Protein AF-0000000087069501 (afdb_homodimer)

Sequence (166 aa):
MLTNLVLIVAVLVLVSMAESRGLVISRKSIPSCVQVYGVESGDTCFGVTQTFNLTTTFFDSVNPNINCDSLFVGQWLCIAGTAMLTNLVLIVAVLVLVSMAESRGLVISRKSIPSCVQVYGVESGDTCFGVTQTFNLTTTFFDSVNPNINCDSLFVGQWLCIAGTA

pLDDT: mean 79.84, std 24.21, range [30.53, 98.75]

Structure (mmCIF, N/CA/C/O backbone):
data_AF-0000000087069501-model_v1
#
loop_
_entity.id
_entity.type
_entity.pdbx_description
1 polymer 'LysM domain-containing protein'
#
loop_
_atom_site.group_PDB
_atom_site.id
_atom_site.type_symbol
_atom_site.label_atom_id
_atom_site.label_alt_id
_atom_site.label_comp_id
_atom_site.label_asym_id
_atom_site.label_entity_id
_atom_site.label_seq_id
_atom_site.pdbx_PDB_ins_code
_atom_site.Cartn_x
_atom_site.Cartn_y
_atom_site.Cartn_z
_atom_site.occupancy
_atom_site.B_iso_or_equiv
_atom_site.auth_seq_id
_atom_site.auth_comp_id
_atom_site.auth_asym_id
_atom_site.auth_atom_id
_atom_site.pdbx_PDB_model_num
ATOM 1 N N . MET A 1 1 ? -29.609 74.125 25.984 1 30.53 1 MET A N 1
ATOM 2 C CA . MET A 1 1 ? -29.484 72.875 26.75 1 30.53 1 MET A CA 1
ATOM 3 C C . MET A 1 1 ? -29.781 71.688 25.891 1 30.53 1 MET A C 1
ATOM 5 O O . MET A 1 1 ? -29.953 70.562 26.406 1 30.53 1 MET A O 1
ATOM 9 N N . LEU A 1 2 ? -29.969 71.75 24.547 1 39.75 2 LEU A N 1
ATOM 10 C CA . LEU A 1 2 ? -30.406 70.688 23.625 1 39.75 2 LEU A CA 1
ATOM 11 C C . LEU A 1 2 ? -29.266 69.75 23.297 1 39.75 2 LEU A C 1
ATOM 13 O O . LEU A 1 2 ? -29.391 68.875 22.422 1 39.75 2 LEU A O 1
ATOM 17 N N . THR A 1 3 ? -28.094 69.75 23.969 1 43.41 3 THR A N 1
ATOM 18 C CA . THR A 1 3 ? -26.891 69.062 23.547 1 43.41 3 THR A CA 1
ATOM 19 C C . THR A 1 3 ? -27 67.562 23.812 1 43.41 3 THR A C 1
ATOM 21 O O . THR A 1 3 ? -26.203 66.75 23.312 1 43.41 3 THR A O 1
ATOM 24 N N . ASN A 1 4 ? -27.875 67 24.672 1 44.38 4 ASN A N 1
ATOM 25 C CA . ASN A 1 4 ? -27.516 65.688 25.234 1 44.38 4 ASN A CA 1
ATOM 26 C C . ASN A 1 4 ? -27.953 64.562 24.297 1 44.38 4 ASN A C 1
ATOM 28 O O . ASN A 1 4 ? -27.953 63.375 24.703 1 44.38 4 ASN A O 1
ATOM 32 N N . LEU A 1 5 ? -28.656 64.75 23.188 1 42.25 5 LEU A N 1
ATOM 33 C CA . LEU A 1 5 ? -29.359 63.531 22.688 1 42.25 5 LEU A CA 1
ATOM 34 C C . LEU A 1 5 ? -28.422 62.625 21.922 1 42.25 5 LEU A C 1
ATOM 36 O O . LEU A 1 5 ? -28.797 61.5 21.562 1 42.25 5 LEU A O 1
ATOM 40 N N . VAL A 1 6 ? -27.156 63.031 21.594 1 41.81 6 VAL A N 1
ATOM 41 C CA . VAL A 1 6 ? -26.547 62.375 20.438 1 41.81 6 VAL A CA 1
ATOM 42 C C . VAL A 1 6 ? -25.953 61.031 20.859 1 41.81 6 VAL A C 1
ATOM 44 O O . VAL A 1 6 ? -25.891 60.094 20.062 1 41.81 6 VAL A O 1
ATOM 47 N N . LEU A 1 7 ? -25.688 60.781 22.172 1 39.25 7 LEU A N 1
ATOM 48 C CA . LEU A 1 7 ? -24.578 59.844 22.344 1 39.25 7 LEU A CA 1
ATOM 49 C C . LEU A 1 7 ? -25.094 58.406 22.25 1 39.25 7 LEU A C 1
ATOM 51 O O . LEU A 1 7 ? -24.297 57.438 22.375 1 39.25 7 LEU A O 1
ATOM 55 N N . ILE A 1 8 ? -26.391 58.062 22.219 1 42.34 8 ILE A N 1
ATOM 56 C CA . ILE A 1 8 ? -26.719 56.719 22.719 1 42.34 8 ILE A CA 1
ATOM 57 C C . ILE A 1 8 ? -26.406 55.688 21.641 1 42.34 8 ILE A C 1
ATOM 59 O O . ILE A 1 8 ? -26.453 54.5 21.891 1 42.34 8 ILE A O 1
ATOM 63 N N . VAL A 1 9 ? -26.219 56.031 20.344 1 42.47 9 VAL A N 1
ATOM 64 C CA . VAL A 1 9 ? -26.484 54.969 19.375 1 42.47 9 VAL A CA 1
ATOM 65 C C . VAL A 1 9 ? -25.25 54.062 19.266 1 42.47 9 VAL A C 1
ATOM 67 O O . VAL A 1 9 ? -25.234 53.125 18.469 1 42.47 9 VAL A O 1
ATOM 70 N N . ALA A 1 10 ? -24.078 54.406 19.922 1 41.97 10 ALA A N 1
ATOM 71 C CA . ALA A 1 10 ? -22.875 53.719 19.453 1 41.97 10 ALA A CA 1
ATOM 72 C C . ALA A 1 10 ? -22.766 52.344 20.062 1 41.97 10 ALA A C 1
ATOM 74 O O . ALA A 1 10 ? -21.875 51.562 19.688 1 41.97 10 ALA A O 1
ATOM 75 N N . VAL A 1 11 ? -23.484 51.938 21.109 1 46.09 11 VAL A N 1
ATOM 76 C CA . VAL A 1 11 ? -23.078 50.75 21.828 1 46.09 11 VAL A CA 1
ATOM 77 C C . VAL A 1 11 ? -23.516 49.5 21.062 1 46.09 11 VAL A C 1
ATOM 79 O O . VAL A 1 11 ? -23.062 48.375 21.359 1 46.09 11 VAL A O 1
ATOM 82 N N . LEU A 1 12 ? -24.469 49.594 20.047 1 45.16 12 LEU A N 1
ATOM 83 C CA . LEU A 1 12 ? -25.078 48.344 19.594 1 45.16 12 LEU A CA 1
ATOM 84 C C . LEU A 1 12 ? -24.078 47.531 18.766 1 45.16 12 LEU A C 1
ATOM 86 O O . LEU A 1 12 ? -24.203 46.312 18.688 1 45.16 12 LEU A O 1
ATOM 90 N N . VAL A 1 13 ? -23.234 48.188 18.016 1 45.62 13 VAL A N 1
ATOM 91 C CA . VAL A 1 13 ? -22.641 47.438 16.922 1 45.62 13 VAL A CA 1
ATOM 92 C C . VAL A 1 13 ? -21.562 46.5 17.484 1 45.62 13 VAL A C 1
ATOM 94 O O . VAL A 1 13 ? -20.953 45.75 16.734 1 45.62 13 VAL A O 1
ATOM 97 N N . LEU A 1 14 ? -21.109 46.625 18.734 1 44.44 14 LEU A N 1
ATOM 98 C CA . LEU A 1 14 ? -19.906 45.875 19.047 1 44.44 14 LEU A CA 1
ATOM 99 C C . LEU A 1 14 ? -20.219 44.406 19.188 1 44.44 14 LEU A C 1
ATOM 101 O O . LEU A 1 14 ? -19.312 43.594 19.453 1 44.44 14 LEU A O 1
ATOM 105 N N . VAL A 1 15 ? -21.438 44.031 19.5 1 48.25 15 VAL A N 1
ATOM 106 C CA . VAL A 1 15 ? -21.562 42.656 19.984 1 48.25 15 VAL A CA 1
ATOM 107 C C . VAL A 1 15 ? -21.312 41.688 18.828 1 48.25 15 VAL A C 1
ATOM 109 O O . VAL A 1 15 ? -21.344 40.469 19.031 1 48.25 15 VAL A O 1
ATOM 112 N N . SER A 1 16 ? -21.422 42.031 17.562 1 44.91 16 SER A N 1
ATOM 113 C CA . SER A 1 16 ? -21.766 40.938 16.625 1 44.91 16 SER A CA 1
ATOM 114 C C . SER A 1 16 ? -20.594 39.969 16.453 1 44.91 16 SER A C 1
ATOM 116 O O . SER A 1 16 ? -20.734 38.938 15.828 1 44.91 16 SER A O 1
ATOM 118 N N . MET A 1 17 ? -19.406 40.531 16.297 1 44.97 17 MET A N 1
ATOM 119 C CA . MET A 1 17 ? -18.5 39.625 15.609 1 44.97 17 MET A CA 1
ATOM 120 C C . MET A 1 17 ? -18.094 38.469 16.531 1 44.97 17 MET A C 1
ATOM 122 O O . MET A 1 17 ? -17.094 38.562 17.25 1 44.97 17 MET A O 1
ATOM 126 N N . ALA A 1 18 ? -18.875 38 17.422 1 46.06 18 ALA A N 1
ATOM 127 C CA . ALA A 1 18 ? -18.406 36.719 17.984 1 46.06 18 ALA A CA 1
ATOM 128 C C . ALA A 1 18 ? -17.984 35.781 16.875 1 46.06 18 ALA A C 1
ATOM 130 O O . ALA A 1 18 ? -18.797 35.406 16.016 1 46.06 18 ALA A O 1
ATOM 131 N N . GLU A 1 19 ? -16.766 35.906 16.25 1 48.69 19 GLU A N 1
ATOM 132 C CA . GLU A 1 19 ? -16.141 34.906 15.391 1 48.69 19 GLU A CA 1
ATOM 133 C C . GLU A 1 19 ? -16.375 33.5 15.922 1 48.69 19 GLU A C 1
ATOM 135 O O . GLU A 1 19 ? -15.961 33.188 17.031 1 48.69 19 GLU A O 1
ATOM 140 N N . SER A 1 20 ? -17.469 32.906 15.742 1 48.25 20 SER A N 1
ATOM 141 C CA . SER A 1 20 ? -17.578 31.453 15.883 1 48.25 20 SER A CA 1
ATOM 142 C C . SER A 1 20 ? -16.312 30.75 15.391 1 48.25 20 SER A C 1
ATOM 144 O O . SER A 1 20 ? -16.031 30.75 14.188 1 48.25 20 SER A O 1
ATOM 146 N N . ARG A 1 21 ? -15.172 30.984 16.078 1 49.44 21 ARG A N 1
ATOM 147 C CA . ARG A 1 21 ? -14.086 30.062 15.75 1 49.44 21 ARG A CA 1
ATOM 148 C C . ARG A 1 21 ? -14.617 28.641 15.523 1 49.44 21 ARG A C 1
ATOM 150 O O . ARG A 1 21 ? -14.93 27.938 16.484 1 49.44 21 ARG A O 1
ATOM 157 N N . GLY A 1 22 ? -15.523 28.484 14.617 1 50.47 22 GLY A N 1
ATOM 158 C CA . GLY A 1 22 ? -15.773 27.094 14.273 1 50.47 22 GLY A CA 1
ATOM 159 C C . GLY A 1 22 ? -14.531 26.219 14.344 1 50.47 22 GLY A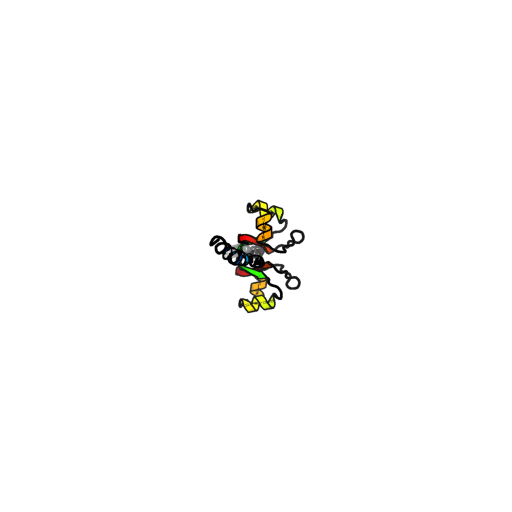 C 1
ATOM 160 O O . GLY A 1 22 ? -13.461 26.625 13.883 1 50.47 22 GLY A O 1
ATOM 161 N N . LEU A 1 23 ? -14.367 25.578 15.445 1 50.34 23 LEU A N 1
ATOM 162 C CA . LEU A 1 23 ? -13.367 24.5 15.469 1 50.34 23 LEU A CA 1
ATOM 163 C C . LEU A 1 23 ? -13.273 23.812 14.117 1 50.34 23 LEU A C 1
ATOM 165 O O . LEU A 1 23 ? -14.156 23.031 13.75 1 50.34 23 LEU A O 1
ATOM 169 N N . VAL A 1 24 ? -12.812 24.562 13.078 1 51.75 24 VAL A N 1
ATOM 170 C CA . VAL A 1 24 ? -12.461 23.812 11.875 1 51.75 24 VAL A CA 1
ATOM 171 C C . VAL A 1 24 ? -11.695 22.562 12.25 1 51.75 24 VAL A C 1
ATOM 173 O O . VAL A 1 24 ? -10.539 22.625 12.672 1 51.75 24 VAL A O 1
ATOM 176 N N . ILE A 1 25 ? -12.359 21.672 12.969 1 50.88 25 ILE A N 1
ATOM 177 C CA . ILE A 1 25 ? -11.711 20.359 13.055 1 50.88 25 ILE A CA 1
ATOM 178 C C . ILE A 1 25 ? -10.961 20.078 11.758 1 50.88 25 ILE A C 1
ATOM 180 O O . ILE A 1 25 ? -11.57 20 10.688 1 50.88 25 ILE A O 1
ATOM 184 N N . SER A 1 26 ? -9.719 20.594 11.656 1 54.81 26 SER A N 1
ATOM 185 C CA . SER A 1 26 ? -8.852 20.25 10.539 1 54.81 26 SER A CA 1
ATOM 186 C C . SER A 1 26 ? -9.086 18.812 10.086 1 54.81 26 SER A C 1
ATOM 188 O O . SER A 1 26 ? -8.695 17.859 10.781 1 54.81 26 SER A O 1
ATOM 190 N N . ARG A 1 27 ? -10.242 18.609 9.547 1 56.56 27 ARG A N 1
ATOM 191 C CA . ARG A 1 27 ? -10.406 17.281 8.984 1 56.56 27 ARG A CA 1
ATOM 192 C C . ARG A 1 27 ? -9.141 16.828 8.25 1 56.56 27 ARG A C 1
ATOM 194 O O . ARG A 1 27 ? -8.68 17.516 7.332 1 56.56 27 ARG A O 1
ATOM 201 N N . LYS A 1 28 ? -8.203 16.25 9.094 1 64 28 LYS A N 1
ATOM 202 C CA . LYS A 1 28 ? -7.027 15.703 8.422 1 64 28 LYS A CA 1
ATOM 203 C C . LYS A 1 28 ? -7.402 15.078 7.086 1 64 28 LYS A C 1
ATOM 205 O O . LYS A 1 28 ? -8.297 14.234 7.016 1 64 28 LYS A O 1
ATOM 210 N N . SER A 1 29 ? -7.047 15.781 6.023 1 77.69 29 SER A N 1
ATOM 211 C CA . SER A 1 29 ? -7.305 15.328 4.664 1 77.69 29 SER A CA 1
ATOM 212 C C . SER A 1 29 ? -6.859 13.883 4.469 1 77.69 29 SER A C 1
ATOM 214 O O . SER A 1 29 ? -5.84 13.461 5.02 1 77.69 29 SER A O 1
ATOM 216 N N . ILE A 1 30 ? -7.723 13.055 4.09 1 84.69 30 ILE A N 1
ATOM 217 C CA . ILE A 1 30 ? -7.43 11.672 3.729 1 84.69 30 ILE A CA 1
ATOM 218 C C . ILE A 1 30 ? -6.457 11.641 2.553 1 84.69 30 ILE A C 1
ATOM 220 O O . ILE A 1 30 ? -6.691 12.281 1.526 1 84.69 30 ILE A O 1
ATOM 224 N N . PRO A 1 31 ? -5.336 11.039 2.801 1 94.31 31 PRO A N 1
ATOM 225 C CA . PRO A 1 31 ? -4.383 11 1.688 1 94.31 31 PRO A CA 1
ATOM 226 C C . PRO A 1 31 ? -4.938 10.273 0.464 1 94.31 31 PRO A C 1
ATOM 228 O O . PRO A 1 31 ? -5.75 9.359 0.601 1 94.31 31 PRO A O 1
ATOM 231 N N . SER A 1 32 ? -4.613 10.797 -0.713 1 96.12 32 SER A N 1
ATOM 232 C CA . SER A 1 32 ? -4.852 10.133 -1.989 1 96.12 32 SER A CA 1
ATOM 233 C C . SER A 1 32 ? -3.543 9.68 -2.631 1 96.12 32 SER A C 1
ATOM 235 O O . SER A 1 32 ? -2.57 10.438 -2.664 1 96.12 32 SER A O 1
ATOM 237 N N . CYS A 1 33 ? -3.516 8.461 -3.049 1 98.19 33 CYS A N 1
ATOM 238 C CA . CYS A 1 33 ? -2.311 7.883 -3.639 1 98.19 33 CYS A CA 1
ATOM 239 C C . CYS A 1 33 ? -2.504 7.621 -5.129 1 98.19 33 CYS A C 1
ATOM 241 O O . CYS A 1 33 ? -3.475 6.973 -5.523 1 98.19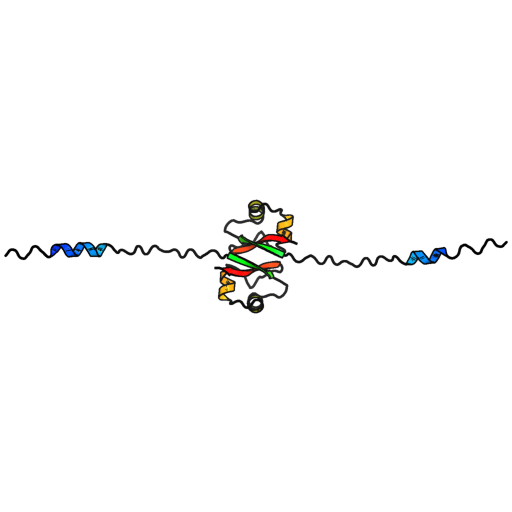 33 CYS A O 1
ATOM 243 N N . VAL A 1 34 ? -1.534 8.117 -5.996 1 97.06 34 VAL A N 1
ATOM 244 C CA . VAL A 1 34 ? -1.651 8.023 -7.449 1 97.06 34 VAL A CA 1
ATOM 245 C C . VAL A 1 34 ? -0.695 6.961 -7.98 1 97.06 34 VAL A C 1
ATOM 247 O O . VAL A 1 34 ? -0.946 6.359 -9.023 1 97.06 34 VAL A O 1
ATOM 250 N N . GLN A 1 35 ? 0.415 6.793 -7.332 1 97.75 35 GLN A N 1
ATOM 251 C CA . GLN A 1 35 ? 1.416 5.801 -7.715 1 97.75 35 GLN A CA 1
ATOM 252 C C . GLN A 1 35 ? 1.979 5.086 -6.492 1 97.75 35 GLN A C 1
ATOM 254 O O . GLN A 1 35 ? 2.221 5.711 -5.457 1 97.75 35 GLN A O 1
ATOM 259 N N . VAL A 1 36 ? 2.125 3.764 -6.688 1 98.38 36 VAL A N 1
ATOM 260 C CA . VAL A 1 36 ? 2.631 2.984 -5.562 1 98.38 36 VAL A CA 1
ATOM 261 C C . VAL A 1 36 ? 3.936 2.295 -5.957 1 98.38 36 VAL A C 1
ATOM 263 O O . VAL A 1 36 ? 4.23 2.146 -7.145 1 98.38 36 VAL A O 1
ATOM 266 N N . TYR A 1 37 ? 4.742 1.992 -4.98 1 98.25 37 TYR A N 1
ATOM 267 C CA . TYR A 1 37 ? 5.973 1.214 -5.059 1 98.25 37 TYR A CA 1
ATOM 268 C C . TYR A 1 37 ? 5.91 -0 -4.141 1 98.25 37 TYR A C 1
ATOM 270 O O . TYR A 1 37 ? 5.496 0.11 -2.984 1 98.25 37 TYR A O 1
ATOM 278 N N . GLY A 1 38 ? 6.223 -1.183 -4.738 1 97.81 38 GLY A N 1
ATOM 279 C CA . GLY A 1 38 ? 6.312 -2.381 -3.92 1 97.81 38 GLY A CA 1
ATOM 280 C C . GLY A 1 38 ? 7.672 -2.559 -3.268 1 97.81 38 GLY A C 1
ATOM 281 O O . GLY A 1 38 ? 8.688 -2.646 -3.957 1 97.81 38 GLY A O 1
ATOM 282 N N . VAL A 1 39 ? 7.707 -2.672 -1.986 1 98.12 39 VAL A N 1
ATOM 283 C CA . VAL A 1 39 ? 8.938 -2.795 -1.213 1 98.12 39 VAL A CA 1
ATOM 284 C C . VAL A 1 39 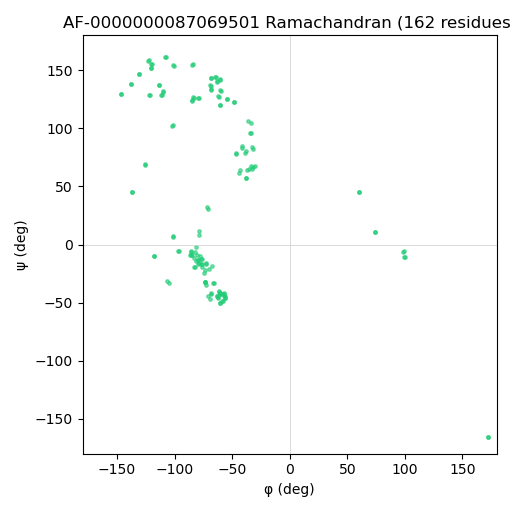? 9.703 -4.043 -1.649 1 98.12 39 VAL A C 1
ATOM 286 O O . VAL A 1 39 ? 9.109 -5.109 -1.826 1 98.12 39 VAL A O 1
ATOM 289 N N . GLU A 1 40 ? 10.992 -3.873 -1.885 1 96.69 40 GLU A N 1
ATOM 290 C CA . GLU A 1 40 ? 11.922 -4.965 -2.172 1 96.69 40 GLU A CA 1
ATOM 291 C C . GLU A 1 40 ? 12.844 -5.227 -0.99 1 96.69 40 GLU A C 1
ATOM 293 O O . GLU A 1 40 ? 12.945 -4.402 -0.076 1 96.69 40 GLU A O 1
ATOM 298 N N . SER A 1 41 ? 13.422 -6.414 -1.042 1 96.88 41 SER A N 1
ATOM 299 C CA . SER A 1 41 ? 14.367 -6.758 0.014 1 96.88 41 SER A CA 1
ATOM 300 C C . SER A 1 41 ? 15.461 -5.699 0.143 1 96.88 41 SER A C 1
ATOM 302 O O . SER A 1 41 ? 16.047 -5.285 -0.855 1 96.88 41 SER A O 1
ATOM 304 N N . GLY A 1 42 ? 15.648 -5.133 1.401 1 97.38 42 GLY A N 1
ATOM 305 C CA . GLY A 1 42 ? 16.703 -4.164 1.635 1 97.38 42 GLY A CA 1
ATOM 306 C C . GLY A 1 42 ? 16.219 -2.729 1.626 1 97.38 42 GLY A C 1
ATOM 307 O O . GLY A 1 42 ? 16.953 -1.813 2.008 1 97.38 42 GLY A O 1
ATOM 308 N N . ASP A 1 43 ? 15.008 -2.57 1.201 1 98.06 43 ASP A N 1
ATOM 309 C CA . ASP A 1 43 ? 14.477 -1.213 1.132 1 98.06 43 ASP A CA 1
ATOM 310 C C . ASP A 1 43 ? 14.273 -0.633 2.529 1 98.06 43 ASP A C 1
ATOM 312 O O . ASP A 1 43 ? 13.898 -1.354 3.457 1 98.06 43 ASP A O 1
ATOM 316 N N . THR A 1 44 ? 14.547 0.679 2.67 1 98.5 44 THR A N 1
ATOM 317 C CA . THR A 1 44 ? 14.18 1.485 3.83 1 98.5 44 THR A CA 1
ATOM 318 C C . THR A 1 44 ? 13.32 2.674 3.412 1 98.5 44 THR A C 1
ATOM 320 O O . THR A 1 44 ? 13.344 3.088 2.252 1 98.5 44 THR A O 1
ATOM 323 N N . CYS A 1 45 ? 12.602 3.15 4.473 1 98.56 45 CYS A N 1
ATOM 324 C CA . CYS A 1 45 ? 11.82 4.336 4.152 1 98.56 45 CYS A CA 1
ATOM 325 C C . CYS A 1 45 ? 12.711 5.445 3.607 1 98.56 45 CYS A C 1
ATOM 327 O O . CYS A 1 45 ? 12.367 6.094 2.613 1 98.56 45 CYS A O 1
ATOM 329 N N . PHE A 1 46 ? 13.852 5.699 4.273 1 98.31 46 PHE A N 1
ATOM 330 C CA . PHE A 1 46 ? 14.789 6.727 3.832 1 98.31 46 PHE A CA 1
ATOM 331 C C . PHE A 1 46 ? 15.305 6.43 2.43 1 98.31 46 PHE A C 1
ATOM 333 O O . PHE A 1 46 ? 15.344 7.316 1.573 1 98.31 46 PHE A O 1
ATOM 340 N N . GLY A 1 47 ? 15.617 5.223 2.145 1 98.44 47 GLY A N 1
ATOM 341 C CA . GLY A 1 47 ? 16.078 4.832 0.823 1 98.44 47 GLY A CA 1
ATOM 342 C C . GLY A 1 47 ? 15.047 5.062 -0.263 1 98.44 47 GLY A C 1
ATOM 343 O O . GLY A 1 47 ? 15.375 5.559 -1.343 1 98.44 47 GLY A O 1
ATOM 344 N N . VAL A 1 48 ? 13.836 4.672 0.014 1 98.69 48 VAL A N 1
ATOM 345 C CA . VAL A 1 48 ? 12.758 4.828 -0.951 1 98.69 48 VAL A CA 1
ATOM 346 C C . VAL A 1 48 ? 12.523 6.309 -1.229 1 98.69 48 VAL A C 1
ATOM 348 O O . VAL A 1 48 ? 12.359 6.715 -2.383 1 98.69 48 VAL A O 1
ATOM 351 N N . THR A 1 49 ? 12.5 7.121 -0.128 1 98.62 49 THR A N 1
ATOM 352 C CA . THR A 1 49 ? 12.328 8.555 -0.296 1 98.62 49 THR A CA 1
ATOM 353 C C . THR A 1 49 ? 13.414 9.133 -1.203 1 98.62 49 THR A C 1
ATOM 355 O O . THR A 1 49 ? 13.133 9.969 -2.066 1 98.62 49 THR A O 1
ATOM 358 N N . GLN A 1 50 ? 14.609 8.703 -1.024 1 98.31 50 GLN A N 1
ATOM 359 C CA . GLN A 1 50 ? 15.727 9.18 -1.841 1 98.31 50 GLN A CA 1
ATOM 360 C C . GLN A 1 50 ? 15.594 8.688 -3.281 1 98.31 50 GLN A C 1
ATOM 362 O O . GLN A 1 50 ? 15.812 9.453 -4.223 1 98.31 50 GLN A O 1
ATOM 367 N N . THR A 1 51 ? 15.211 7.473 -3.422 1 98.31 51 THR A N 1
ATOM 368 C CA . THR A 1 51 ? 15.102 6.852 -4.738 1 98.31 51 THR A CA 1
ATOM 369 C C . THR A 1 51 ? 14.102 7.605 -5.609 1 98.31 51 THR A C 1
ATOM 371 O O . THR A 1 51 ? 14.336 7.809 -6.801 1 98.31 51 THR A O 1
ATOM 374 N N . PHE A 1 52 ? 13.062 7.969 -5.023 1 98.56 52 PHE A N 1
ATOM 375 C CA . PHE A 1 52 ? 11.977 8.578 -5.789 1 98.56 52 PHE A CA 1
ATOM 376 C C . PHE A 1 52 ? 11.984 10.094 -5.625 1 98.56 52 PHE A C 1
ATOM 378 O O . PHE A 1 52 ? 11.039 10.766 -6.031 1 98.56 52 PHE A O 1
ATOM 385 N N . ASN A 1 53 ? 13.023 10.672 -4.945 1 98.56 53 ASN A N 1
ATOM 386 C CA . ASN A 1 53 ? 13.234 12.109 -4.758 1 98.56 53 ASN A CA 1
ATOM 387 C C . ASN A 1 53 ? 12.07 12.75 -4.008 1 98.56 53 ASN A C 1
ATOM 389 O O . ASN A 1 53 ? 11.547 13.781 -4.43 1 98.56 53 ASN A O 1
ATOM 393 N N . LEU A 1 54 ? 11.672 12.07 -2.975 1 98.5 54 LEU A N 1
ATOM 394 C CA . LEU A 1 54 ? 10.617 12.562 -2.096 1 98.5 54 LEU A CA 1
ATOM 395 C C . LEU A 1 54 ? 11.211 13.172 -0.827 1 98.5 54 LEU A C 1
ATOM 397 O O . LEU A 1 54 ? 12.305 12.797 -0.408 1 98.5 54 LEU A O 1
ATOM 401 N N . THR A 1 55 ? 10.453 14.094 -0.265 1 98.12 55 THR A N 1
ATOM 402 C CA . THR A 1 55 ? 10.797 14.516 1.087 1 98.12 55 THR A CA 1
ATOM 403 C C . THR A 1 55 ? 10.195 13.57 2.121 1 98.12 55 THR A C 1
ATOM 405 O O . THR A 1 55 ? 9.164 12.945 1.874 1 98.12 55 THR A O 1
ATOM 408 N N . THR A 1 56 ? 10.812 13.523 3.271 1 97.5 56 THR A N 1
ATOM 409 C CA . THR A 1 56 ? 10.312 12.688 4.355 1 97.5 56 THR A CA 1
ATOM 410 C C . THR A 1 56 ? 8.914 13.133 4.781 1 97.5 56 THR A C 1
ATOM 412 O O . THR A 1 56 ? 8.047 12.297 5.035 1 97.5 56 THR A O 1
ATOM 415 N N . THR A 1 57 ? 8.727 14.445 4.832 1 97.19 57 THR A N 1
ATOM 416 C CA . THR A 1 57 ? 7.441 15 5.23 1 97.19 57 THR A CA 1
ATOM 417 C C . THR A 1 57 ? 6.34 14.555 4.27 1 97.19 57 THR A C 1
ATOM 419 O O . THR A 1 57 ? 5.277 14.109 4.699 1 97.19 57 THR A O 1
ATOM 422 N N . PHE A 1 58 ? 6.539 14.711 2.994 1 97.69 58 PHE A N 1
ATOM 423 C CA . PHE A 1 58 ? 5.566 14.273 1.998 1 97.69 58 PHE A CA 1
ATOM 424 C C . PHE A 1 58 ? 5.293 12.781 2.123 1 97.69 58 PHE A C 1
ATOM 426 O O . PHE A 1 58 ? 4.137 12.359 2.178 1 97.69 58 PHE A O 1
ATOM 433 N N . PHE A 1 59 ? 6.367 11.961 2.203 1 98.5 59 PHE A N 1
ATOM 434 C CA . PHE A 1 59 ? 6.258 10.508 2.289 1 98.5 59 PHE A CA 1
ATOM 435 C C . PHE A 1 59 ? 5.406 10.102 3.484 1 98.5 59 PHE A C 1
ATOM 437 O O . PHE A 1 59 ? 4.508 9.266 3.359 1 98.5 59 PHE A O 1
ATOM 444 N N . ASP A 1 60 ? 5.613 10.703 4.625 1 97 60 ASP A N 1
ATOM 445 C CA . ASP A 1 60 ? 4.867 10.398 5.844 1 97 60 ASP A CA 1
ATOM 446 C C . ASP A 1 60 ? 3.398 10.781 5.699 1 97 60 ASP A C 1
ATOM 448 O O . ASP A 1 60 ? 2.518 10.102 6.223 1 97 60 ASP A O 1
ATOM 452 N N . SER A 1 61 ? 3.158 11.852 4.941 1 96.88 61 SER A N 1
ATOM 453 C CA . SER A 1 61 ? 1.797 12.359 4.805 1 96.88 61 SER A CA 1
ATOM 454 C C . SER A 1 61 ? 0.955 11.445 3.922 1 96.88 61 SER A C 1
ATOM 456 O O . SER A 1 61 ? -0.247 11.289 4.148 1 96.88 61 SER A O 1
ATOM 458 N N . VAL A 1 62 ? 1.582 10.82 2.947 1 97.69 62 VAL A N 1
ATOM 459 C CA . VAL A 1 62 ? 0.827 9.984 2.021 1 97.69 62 VAL A CA 1
ATOM 460 C C . VAL A 1 62 ? 0.898 8.523 2.469 1 97.69 62 VAL A C 1
ATOM 462 O O . VAL A 1 62 ? 0.268 7.652 1.864 1 97.69 62 VAL A O 1
ATOM 465 N N . ASN A 1 63 ? 1.604 8.188 3.414 1 98.31 63 ASN A N 1
ATOM 466 C CA . ASN A 1 63 ? 1.68 6.871 4.039 1 98.31 63 ASN A CA 1
ATOM 467 C C . ASN A 1 63 ? 1.433 6.949 5.543 1 98.31 63 ASN A C 1
ATOM 469 O O . ASN A 1 63 ? 2.316 6.625 6.336 1 98.31 63 ASN A O 1
ATOM 473 N N . PRO A 1 64 ? 0.251 7.254 5.949 1 96.19 64 PRO A N 1
ATOM 474 C CA . PRO A 1 64 ? -0.007 7.43 7.379 1 96.19 64 PRO A CA 1
ATOM 475 C C . PRO A 1 64 ? 0.087 6.121 8.164 1 96.19 64 PRO A C 1
ATOM 477 O O . PRO A 1 64 ? -0.302 5.066 7.656 1 96.19 64 PRO A O 1
ATOM 480 N N . ASN A 1 65 ? 0.727 6.227 9.297 1 95.31 65 ASN A N 1
ATOM 481 C CA . ASN A 1 65 ? 0.794 5.145 10.273 1 95.31 65 ASN A CA 1
ATOM 482 C C . ASN A 1 65 ? 1.736 4.035 9.82 1 95.31 65 ASN A C 1
ATOM 484 O O . ASN A 1 65 ? 1.712 2.93 10.367 1 95.31 65 ASN A O 1
ATOM 488 N N . ILE A 1 66 ? 2.529 4.285 8.75 1 96.75 66 ILE A N 1
ATOM 489 C CA . ILE A 1 66 ? 3.508 3.309 8.289 1 96.75 66 ILE A CA 1
ATOM 490 C C . ILE A 1 66 ? 4.551 3.07 9.375 1 96.75 66 ILE A C 1
ATOM 492 O O . ILE A 1 66 ? 4.949 4 10.078 1 96.75 66 ILE A O 1
ATOM 496 N N . ASN A 1 67 ? 4.953 1.8 9.523 1 96.88 67 ASN A N 1
ATOM 497 C CA . ASN A 1 67 ? 6.074 1.467 10.398 1 96.88 67 ASN A CA 1
ATOM 498 C C . ASN A 1 67 ? 7.348 1.207 9.594 1 96.88 67 ASN A C 1
ATOM 500 O O . ASN A 1 67 ? 7.555 0.102 9.086 1 96.88 67 ASN A O 1
ATOM 504 N N . CYS A 1 68 ? 8.219 2.139 9.562 1 97.75 68 CYS A N 1
ATOM 505 C CA . CYS A 1 68 ? 9.406 2.094 8.711 1 97.75 68 CYS A CA 1
ATOM 506 C C . CYS A 1 68 ? 10.422 1.084 9.242 1 97.75 68 CYS A C 1
ATOM 508 O O . CYS A 1 68 ? 11.328 0.67 8.516 1 97.75 68 CYS A O 1
ATOM 510 N N . ASP A 1 69 ? 10.289 0.688 10.469 1 96.25 69 ASP A N 1
ATOM 511 C CA . ASP A 1 69 ? 11.203 -0.283 11.062 1 96.25 69 ASP A CA 1
ATOM 512 C C . ASP A 1 69 ? 10.758 -1.712 10.758 1 96.25 69 ASP A C 1
ATOM 514 O O . ASP A 1 69 ? 11.469 -2.668 11.086 1 96.25 69 ASP A O 1
ATOM 518 N N . SER A 1 70 ? 9.57 -1.829 10.195 1 95.25 70 SER A N 1
ATOM 519 C CA . SER A 1 70 ? 9.039 -3.162 9.945 1 95.25 70 SER A CA 1
ATOM 520 C C . SER A 1 70 ? 8.391 -3.248 8.57 1 95.25 70 SER A C 1
ATOM 522 O O . SER A 1 70 ? 7.262 -3.729 8.438 1 95.25 70 SER A O 1
ATOM 524 N N . LEU A 1 71 ? 9.117 -2.686 7.559 1 97.19 71 LEU A N 1
ATOM 525 C CA . LEU A 1 71 ? 8.688 -2.891 6.18 1 97.19 71 LEU A CA 1
ATOM 526 C C . LEU A 1 71 ? 8.773 -4.363 5.797 1 97.19 71 LEU A C 1
ATOM 528 O O . LEU A 1 71 ? 9.672 -5.074 6.254 1 97.19 71 LEU A O 1
ATOM 532 N N . PHE A 1 72 ? 7.879 -4.867 5.016 1 96.06 72 PHE A N 1
ATOM 533 C CA . PHE A 1 72 ? 7.973 -6.223 4.488 1 96.06 72 PHE A CA 1
ATOM 534 C C . PHE A 1 72 ? 7.988 -6.211 2.963 1 96.06 72 PHE A C 1
ATOM 536 O O . PHE A 1 72 ? 7.449 -5.297 2.338 1 96.06 72 PHE A O 1
ATOM 543 N N . VAL A 1 73 ? 8.617 -7.207 2.383 1 96.19 73 VAL A N 1
ATOM 544 C CA . VAL A 1 73 ? 8.703 -7.332 0.931 1 96.19 73 VAL A CA 1
ATOM 545 C C . VAL A 1 73 ? 7.301 -7.477 0.34 1 96.19 73 VAL A C 1
ATOM 547 O O . VAL A 1 73 ? 6.504 -8.289 0.811 1 96.19 73 VAL A O 1
ATOM 550 N N . GLY A 1 74 ? 6.973 -6.625 -0.649 1 96.56 74 GLY A N 1
ATOM 551 C CA . GLY A 1 74 ? 5.668 -6.68 -1.288 1 96.56 74 GLY A CA 1
ATOM 552 C C . GLY A 1 74 ? 4.695 -5.648 -0.749 1 96.56 74 GLY A C 1
ATOM 553 O O . GLY A 1 74 ? 3.602 -5.477 -1.291 1 96.56 74 GLY A O 1
ATOM 554 N N . GLN A 1 75 ? 5.133 -4.922 0.315 1 97.88 75 GLN A N 1
ATOM 555 C CA . GLN A 1 75 ? 4.293 -3.861 0.861 1 97.88 75 GLN A CA 1
ATOM 556 C C . GLN A 1 75 ? 4.176 -2.695 -0.115 1 97.88 75 GLN A C 1
ATOM 558 O O . GLN A 1 75 ? 5.18 -2.23 -0.66 1 97.88 75 GLN A O 1
ATOM 563 N N . TRP A 1 76 ? 2.93 -2.213 -0.315 1 98.38 76 TRP A N 1
ATOM 564 C CA . TRP A 1 76 ? 2.732 -1.067 -1.196 1 98.38 76 TRP A CA 1
ATOM 565 C C . TRP A 1 76 ? 2.965 0.241 -0.448 1 98.38 76 TRP A C 1
ATOM 567 O O . TRP A 1 76 ? 2.436 0.439 0.648 1 98.38 76 TRP A O 1
ATOM 577 N N . LEU A 1 77 ? 3.828 1.07 -0.998 1 98.75 77 LEU A N 1
ATOM 578 C CA . LEU A 1 77 ? 4.094 2.426 -0.526 1 98.75 77 LEU A CA 1
ATOM 579 C C . LEU A 1 77 ? 3.631 3.457 -1.55 1 98.75 77 LEU A C 1
ATOM 581 O O . LEU A 1 77 ? 3.83 3.277 -2.754 1 98.75 77 LEU A O 1
ATOM 585 N N . CYS A 1 78 ? 3.016 4.496 -1.093 1 98.75 78 CYS A N 1
ATOM 586 C CA . CYS A 1 78 ? 2.621 5.598 -1.967 1 98.75 78 CYS A CA 1
ATOM 587 C C . CYS A 1 78 ? 3.809 6.5 -2.273 1 98.75 78 CYS A C 1
ATOM 589 O O . CYS A 1 78 ? 4.492 6.969 -1.36 1 98.75 78 CYS A O 1
ATOM 591 N N . ILE A 1 79 ? 4.09 6.742 -3.6 1 98.69 79 ILE A N 1
ATOM 592 C CA . ILE A 1 79 ? 5.25 7.547 -3.973 1 98.69 79 ILE A 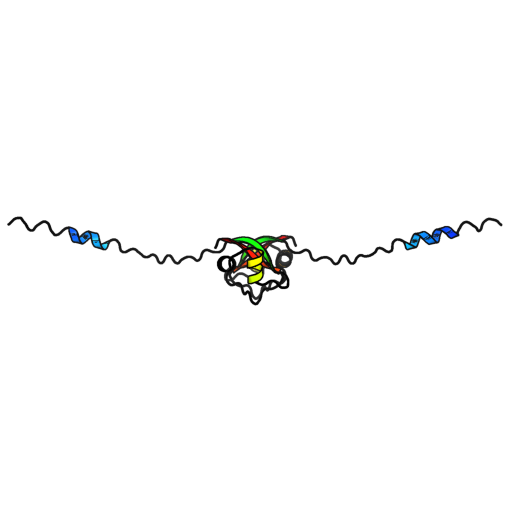CA 1
ATOM 593 C C . ILE A 1 79 ? 4.789 8.797 -4.723 1 98.69 79 ILE A C 1
ATOM 595 O O . ILE A 1 79 ? 5.602 9.664 -5.051 1 98.69 79 ILE A O 1
ATOM 599 N N . ALA A 1 80 ? 3.539 8.836 -5.062 1 98.25 80 ALA A N 1
ATOM 600 C CA . ALA A 1 80 ? 2.926 10.023 -5.656 1 98.25 80 ALA A CA 1
ATOM 601 C C . ALA A 1 80 ? 1.467 10.164 -5.23 1 98.25 80 ALA A C 1
ATOM 603 O O . ALA A 1 80 ? 0.712 9.188 -5.262 1 98.25 80 ALA A O 1
ATOM 604 N N . GLY A 1 81 ? 1.116 11.328 -4.77 1 97.62 81 GLY A N 1
ATOM 605 C CA . GLY A 1 81 ? -0.23 11.586 -4.285 1 97.62 81 GLY A CA 1
ATOM 606 C C . GLY A 1 81 ? -0.375 12.938 -3.613 1 97.62 81 GLY A C 1
ATOM 607 O O . GLY A 1 81 ? 0.443 13.836 -3.83 1 97.62 81 GLY A O 1
ATOM 608 N N . THR A 1 82 ? -1.59 13.07 -2.855 1 95.25 82 THR A N 1
ATOM 609 C CA . THR A 1 82 ? -1.877 14.281 -2.096 1 95.25 82 THR A CA 1
ATOM 610 C C . THR A 1 82 ? -2.309 13.938 -0.673 1 95.25 82 THR A C 1
ATOM 612 O O . THR A 1 82 ? -2.852 12.859 -0.425 1 95.25 82 THR A O 1
ATOM 615 N N . ALA A 1 83 ? -1.933 14.812 0.187 1 91.56 83 ALA A N 1
ATOM 616 C CA . ALA A 1 83 ? -2.352 14.625 1.574 1 91.56 83 ALA A CA 1
ATOM 617 C C . ALA A 1 83 ? -2.725 15.961 2.217 1 91.56 83 ALA A C 1
ATOM 619 O O . ALA A 1 83 ? -2.25 17.016 1.793 1 91.56 83 ALA A O 1
ATOM 620 N N . MET B 1 1 ? 26.281 -61.656 -50.75 1 31.17 1 MET B N 1
ATOM 621 C CA . MET B 1 1 ? 26.453 -61.5 -49.312 1 31.17 1 MET B CA 1
ATOM 622 C C . MET B 1 1 ? 26.578 -60 -48.938 1 31.17 1 MET B C 1
ATOM 624 O O . MET B 1 1 ? 26.953 -59.688 -47.812 1 31.17 1 MET B O 1
ATOM 628 N N . LEU B 1 2 ? 26.328 -59 -49.844 1 40.03 2 LEU B N 1
ATOM 629 C CA . LEU B 1 2 ? 26.578 -57.594 -49.688 1 40.03 2 LEU B CA 1
ATOM 630 C C . LEU B 1 2 ? 25.516 -56.906 -48.844 1 40.03 2 LEU B C 1
ATOM 632 O O . LEU B 1 2 ? 25.484 -55.688 -48.719 1 40.03 2 LEU B O 1
ATOM 636 N N . THR B 1 3 ? 24.562 -57.625 -48.188 1 45 3 THR B N 1
ATOM 637 C CA . THR B 1 3 ? 23.359 -57 -47.656 1 45 3 THR B CA 1
ATOM 638 C C . THR B 1 3 ? 23.672 -56.281 -46.344 1 45 3 THR B C 1
ATOM 640 O O . THR B 1 3 ? 22.797 -55.625 -45.75 1 45 3 THR B O 1
ATOM 643 N N . ASN B 1 4 ? 24.844 -56.438 -45.719 1 44.97 4 ASN B N 1
ATOM 644 C CA . ASN B 1 4 ? 24.859 -56.062 -44.312 1 44.97 4 ASN B CA 1
ATOM 645 C C . ASN B 1 4 ? 25.031 -54.562 -44.125 1 44.97 4 ASN B C 1
ATOM 647 O O . ASN B 1 4 ? 25.312 -54.094 -43 1 44.97 4 ASN B O 1
ATOM 651 N N . LEU B 1 5 ? 25.203 -53.719 -45.188 1 41.84 5 LEU B N 1
ATOM 652 C CA . LEU B 1 5 ? 25.797 -52.438 -44.844 1 41.84 5 LEU B CA 1
ATOM 653 C C . LEU B 1 5 ? 24.75 -51.5 -44.25 1 41.84 5 LEU B C 1
ATOM 655 O O . LEU B 1 5 ? 25.094 -50.438 -43.719 1 41.84 5 LEU B O 1
ATOM 659 N N . VAL B 1 6 ? 23.438 -51.781 -44.344 1 41.97 6 VAL B N 1
ATOM 660 C CA . VAL B 1 6 ? 22.547 -50.625 -44.344 1 41.97 6 VAL B CA 1
ATOM 661 C C . VAL B 1 6 ? 22.281 -50.188 -42.906 1 41.97 6 VAL B C 1
ATOM 663 O O . VAL B 1 6 ? 22 -49 -42.688 1 41.97 6 VAL B O 1
ATOM 666 N N . LEU B 1 7 ? 22.5 -51.031 -41.906 1 39.53 7 LEU B N 1
ATOM 667 C CA . LEU B 1 7 ? 21.609 -50.75 -40.781 1 39.53 7 LEU B CA 1
ATOM 668 C C . LEU B 1 7 ? 22.219 -49.656 -39.875 1 39.53 7 LEU B C 1
ATOM 670 O O . LEU B 1 7 ? 21.594 -49.25 -38.906 1 39.53 7 LEU B O 1
ATOM 674 N N . ILE B 1 8 ? 23.484 -49.188 -40.094 1 42.69 8 ILE B N 1
ATOM 675 C CA . ILE B 1 8 ? 24.109 -48.594 -38.906 1 42.69 8 ILE B CA 1
ATOM 676 C C . ILE B 1 8 ? 23.547 -47.188 -38.656 1 42.69 8 ILE B C 1
ATOM 678 O O . ILE B 1 8 ? 23.844 -46.562 -37.656 1 42.69 8 ILE B O 1
ATOM 682 N N . VAL B 1 9 ? 22.797 -46.562 -39.625 1 42.91 9 VAL B N 1
ATOM 683 C CA . VAL B 1 9 ? 22.812 -45.094 -39.5 1 42.91 9 VAL B CA 1
ATOM 684 C C . VAL B 1 9 ? 21.781 -44.688 -38.469 1 42.91 9 VAL B C 1
ATOM 686 O O . VAL B 1 9 ? 21.609 -43.469 -38.219 1 42.91 9 VAL B O 1
ATOM 689 N N . ALA B 1 10 ? 20.859 -45.594 -38 1 44.34 10 ALA B N 1
ATOM 690 C CA . ALA B 1 10 ? 19.672 -45.031 -37.375 1 44.34 10 ALA B CA 1
ATOM 691 C C . ALA B 1 10 ? 19.953 -44.594 -35.938 1 44.34 10 ALA B C 1
ATOM 693 O O . ALA B 1 10 ? 19.094 -44.031 -35.25 1 44.34 10 ALA B O 1
ATOM 694 N N . VAL B 1 11 ? 21.094 -44.969 -35.281 1 46.97 11 VAL B N 1
ATOM 695 C CA . VAL B 1 11 ? 21.156 -44.781 -33.844 1 46.97 11 VAL B CA 1
ATOM 696 C C . VAL B 1 11 ? 21.391 -43.312 -33.531 1 46.97 11 VAL B C 1
ATOM 698 O O . VAL B 1 11 ? 21.25 -42.906 -32.375 1 46.97 11 VAL B O 1
ATOM 701 N N . LEU B 1 12 ? 21.859 -42.469 -34.531 1 45.44 12 LEU B N 1
ATOM 702 C CA . LEU B 1 12 ? 22.391 -41.188 -34.094 1 45.44 12 LEU B CA 1
ATOM 703 C C . LEU B 1 12 ? 21.281 -40.25 -33.656 1 45.44 12 LEU B C 1
ATOM 705 O O . LEU B 1 12 ? 21.516 -39.312 -32.906 1 45.44 12 LEU B O 1
ATOM 709 N N . VAL B 1 13 ? 20.125 -40.375 -34.281 1 46.22 13 VAL B N 1
ATOM 710 C CA . VAL B 1 13 ? 19.266 -39.188 -34.188 1 46.22 13 VAL B CA 1
ATOM 711 C C . VAL B 1 13 ? 18.625 -39.156 -32.812 1 46.22 13 VAL B C 1
ATOM 713 O O . VAL B 1 13 ? 17.969 -38.156 -32.469 1 46.22 13 VAL B O 1
ATOM 716 N N . LEU B 1 14 ? 18.609 -40.219 -32.062 1 44.81 14 LEU B N 1
ATOM 717 C CA . LEU B 1 14 ? 17.703 -40.156 -30.906 1 44.81 14 LEU B CA 1
ATOM 718 C C . LEU B 1 14 ? 18.281 -39.219 -29.828 1 44.81 14 LEU B C 1
ATOM 720 O O . LEU B 1 14 ? 17.703 -39.094 -28.75 1 44.81 14 LEU B O 1
ATOM 724 N N . VAL B 1 15 ? 19.609 -39 -29.875 1 48.59 15 VAL B N 1
ATOM 725 C CA . VAL B 1 15 ? 20.141 -38.375 -28.656 1 48.59 15 VAL B CA 1
ATOM 726 C C . VAL B 1 15 ? 19.594 -36.938 -28.531 1 48.59 15 VAL B C 1
ATOM 728 O O . VAL B 1 15 ? 19.906 -36.25 -27.562 1 48.59 15 VAL B O 1
ATOM 731 N N . SER B 1 16 ? 19.094 -36.312 -29.562 1 45.66 16 SER B N 1
ATOM 732 C CA . SER B 1 16 ? 19.156 -34.844 -29.484 1 45.66 16 SER B CA 1
ATOM 733 C C . SER B 1 16 ? 18.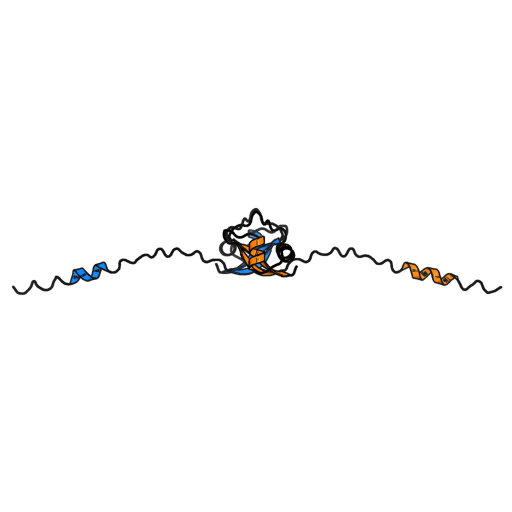203 -34.312 -28.422 1 45.66 16 SER B C 1
ATOM 735 O O . SER B 1 16 ? 18.25 -33.125 -28.078 1 45.66 16 SER B O 1
ATOM 737 N N . MET B 1 17 ? 16.984 -34.812 -28.438 1 44.94 17 MET B N 1
ATOM 738 C CA . MET B 1 17 ? 16.031 -33.938 -27.797 1 44.94 17 MET B CA 1
ATOM 739 C C . MET B 1 17 ? 16.2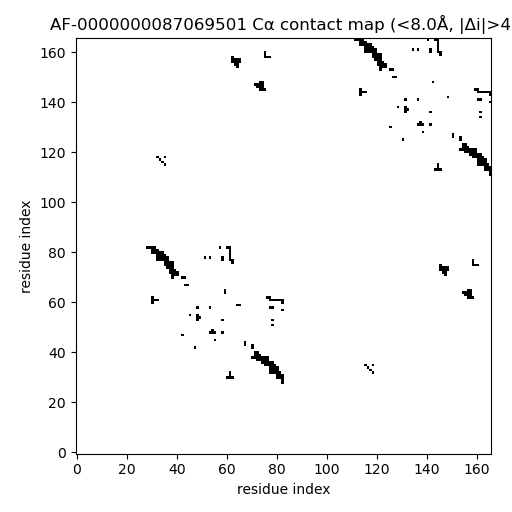5 -33.906 -26.297 1 44.94 17 MET B C 1
ATOM 741 O O . MET B 1 17 ? 15.656 -34.656 -25.547 1 44.94 17 MET B O 1
ATOM 745 N N . ALA B 1 18 ? 17.406 -34.062 -25.766 1 45.41 18 ALA B N 1
ATOM 746 C CA . ALA B 1 18 ? 17.438 -33.688 -24.359 1 45.41 18 ALA B CA 1
ATOM 747 C C . ALA B 1 18 ? 16.766 -32.344 -24.109 1 45.41 18 ALA B C 1
ATOM 749 O O . ALA B 1 18 ? 17.188 -31.328 -24.641 1 45.41 18 ALA B O 1
ATOM 750 N N . GLU B 1 19 ? 15.391 -32.281 -24.078 1 48.56 19 GLU B N 1
ATOM 751 C CA . GLU B 1 19 ? 14.633 -31.141 -23.594 1 48.56 19 GLU B CA 1
ATOM 752 C C . GLU B 1 19 ? 15.297 -30.516 -22.391 1 48.56 19 GLU B C 1
ATOM 754 O O . GLU B 1 19 ? 15.5 -31.172 -21.359 1 48.56 19 GLU B O 1
ATOM 759 N N . SER B 1 20 ? 16.281 -29.719 -22.531 1 48.03 20 SER B N 1
ATOM 760 C CA . SER B 1 20 ? 16.703 -28.828 -21.453 1 48.03 20 SER B CA 1
ATOM 761 C C . SER B 1 20 ? 15.492 -28.297 -20.672 1 48.03 20 SER B C 1
ATOM 763 O O . SER B 1 20 ? 14.703 -27.516 -21.203 1 48.03 20 SER B O 1
ATOM 765 N N . ARG B 1 21 ? 14.758 -29.203 -20 1 49 21 ARG B N 1
ATOM 766 C CA . ARG B 1 21 ? 13.82 -28.609 -19.062 1 49 21 ARG B CA 1
ATOM 767 C C . ARG B 1 21 ? 14.438 -27.391 -18.375 1 49 21 ARG B C 1
ATOM 769 O O . ARG B 1 21 ? 15.25 -27.531 -17.453 1 49 21 ARG B O 1
ATOM 776 N N . GLY B 1 22 ? 14.859 -26.422 -19.141 1 50.72 22 GLY B N 1
ATOM 777 C CA . GLY B 1 22 ? 15.172 -25.203 -18.422 1 50.72 22 GLY B CA 1
ATOM 778 C C . GLY B 1 22 ? 14.273 -24.953 -17.234 1 50.72 22 GLY B C 1
ATOM 779 O O . GLY B 1 22 ? 13.055 -25.141 -17.312 1 50.72 22 GLY B O 1
ATOM 780 N N . LEU B 1 23 ? 14.719 -25.344 -16.094 1 50.25 23 LEU B N 1
ATOM 781 C CA . LEU B 1 23 ? 14.055 -24.875 -14.875 1 50.25 23 LEU B CA 1
ATOM 782 C C . LEU B 1 23 ? 13.484 -23.484 -15.062 1 50.25 23 LEU B C 1
ATOM 784 O O . LEU B 1 23 ? 14.227 -22.5 -15.094 1 50.25 23 LEU B O 1
ATOM 788 N N . VAL B 1 24 ? 12.453 -23.359 -15.945 1 51.81 24 VAL B N 1
ATOM 789 C CA . VAL B 1 24 ? 11.734 -22.094 -15.922 1 51.81 24 VAL B CA 1
ATOM 790 C C . VAL B 1 24 ? 11.469 -21.688 -14.477 1 51.81 24 VAL B C 1
ATOM 792 O O . VAL B 1 24 ? 10.641 -22.281 -13.789 1 51.81 24 VAL B O 1
ATOM 795 N N . ILE B 1 25 ? 12.539 -21.484 -13.727 1 50.84 25 ILE B N 1
ATOM 796 C CA . ILE B 1 25 ? 12.258 -20.797 -12.469 1 50.84 25 ILE B CA 1
ATOM 797 C C . ILE B 1 25 ? 11.094 -19.828 -12.656 1 50.84 25 ILE B C 1
ATOM 799 O O . ILE B 1 25 ? 11.18 -18.891 -13.469 1 50.84 25 ILE B O 1
ATOM 803 N N . SER B 1 26 ? 9.812 -20.375 -12.586 1 53.69 26 SER B N 1
ATOM 804 C CA . SER B 1 26 ? 8.641 -19.516 -12.57 1 53.69 26 SER B CA 1
ATOM 805 C C . SER B 1 26 ? 8.953 -18.172 -11.906 1 53.69 26 SER B C 1
ATOM 807 O O . SER B 1 26 ? 9.109 -18.109 -10.68 1 53.69 26 SER B O 1
ATOM 809 N N . ARG B 1 27 ? 9.781 -17.422 -12.57 1 55.38 27 ARG B N 1
ATOM 810 C CA . ARG B 1 27 ? 9.953 -16.094 -12.008 1 55.38 27 ARG B CA 1
ATOM 811 C C . ARG B 1 27 ? 8.617 -15.523 -11.539 1 55.38 27 ARG B C 1
ATOM 813 O O . ARG B 1 27 ? 7.688 -15.359 -12.336 1 55.38 27 ARG B O 1
ATOM 820 N N . LYS B 1 28 ? 8.258 -15.969 -10.242 1 63.22 28 LYS B N 1
ATOM 821 C CA . LYS B 1 28 ? 7.051 -15.344 -9.695 1 63.22 28 LYS B CA 1
ATOM 822 C C . LYS B 1 28 ? 6.922 -13.898 -10.156 1 63.22 28 LYS B C 1
ATOM 824 O O . LYS B 1 28 ? 7.848 -13.102 -9.984 1 63.22 28 LYS B O 1
ATOM 829 N N . SER B 1 29 ? 6.02 -13.672 -11.086 1 77.69 29 SER B N 1
ATOM 830 C CA . SER B 1 29 ? 5.75 -12.352 -11.633 1 77.69 29 SER B CA 1
ATOM 831 C C . SER B 1 29 ? 5.562 -11.32 -10.516 1 77.69 29 SER B C 1
ATOM 833 O O . SER B 1 29 ? 4.98 -11.633 -9.477 1 77.69 29 SER B O 1
ATOM 835 N N . ILE B 1 30 ? 6.312 -10.328 -10.508 1 84.75 30 ILE B N 1
ATOM 836 C CA . ILE B 1 30 ? 6.168 -9.195 -9.594 1 84.75 30 ILE B CA 1
ATOM 837 C C . ILE B 1 30 ? 4.809 -8.531 -9.797 1 84.75 30 ILE B C 1
ATOM 839 O O . ILE B 1 30 ? 4.441 -8.188 -10.93 1 84.75 30 ILE B O 1
ATOM 843 N N . PRO B 1 31 ? 4.051 -8.523 -8.758 1 94.31 31 PRO B N 1
ATOM 844 C CA . PRO B 1 31 ? 2.736 -7.898 -8.93 1 94.31 31 PRO B CA 1
ATOM 845 C C . PRO B 1 31 ? 2.834 -6.43 -9.328 1 94.31 31 PRO B C 1
ATOM 847 O O . PRO B 1 31 ? 3.787 -5.742 -8.953 1 94.31 31 PRO B O 1
ATOM 850 N N . SER B 1 32 ? 1.928 -6.008 -10.203 1 96.12 32 SER B N 1
ATOM 851 C CA . SER B 1 32 ? 1.711 -4.602 -10.531 1 96.12 32 SER B CA 1
ATOM 852 C C . SER B 1 32 ? 0.371 -4.105 -10 1 96.12 32 SER B C 1
ATOM 854 O O . SER B 1 32 ? -0.644 -4.797 -10.117 1 96.12 32 SER B O 1
ATOM 856 N N . CYS B 1 33 ? 0.395 -2.986 -9.359 1 98.19 33 CYS B N 1
ATOM 857 C CA . CYS B 1 33 ? -0.805 -2.42 -8.75 1 98.19 33 CYS B CA 1
ATOM 858 C C . CYS B 1 33 ? -1.233 -1.148 -9.477 1 98.19 33 CYS B C 1
ATOM 860 O O . CYS B 1 33 ? -0.429 -0.233 -9.664 1 98.19 33 CYS B O 1
ATOM 862 N N . VAL B 1 34 ? -2.553 -1.059 -9.898 1 97.06 34 VAL B N 1
ATOM 863 C CA . VAL B 1 34 ? -3.07 0.053 -10.688 1 97.06 34 VAL B CA 1
ATOM 864 C C . V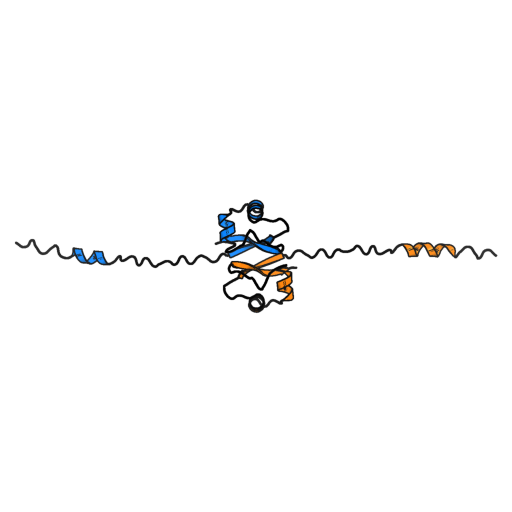AL B 1 34 ? -3.92 0.964 -9.805 1 97.06 34 VAL B C 1
ATOM 866 O O . VAL B 1 34 ? -4.02 2.168 -10.055 1 97.06 34 VAL B O 1
ATOM 869 N N . GLN B 1 35 ? -4.59 0.406 -8.836 1 97.75 35 GLN B N 1
ATOM 870 C CA . GLN B 1 35 ? -5.438 1.148 -7.914 1 97.75 35 GLN B CA 1
ATOM 871 C C . GLN B 1 35 ? -5.258 0.653 -6.48 1 97.75 35 GLN B C 1
ATOM 873 O O . GLN B 1 35 ? -5.148 -0.552 -6.246 1 97.75 35 GLN B O 1
ATOM 878 N N . VAL B 1 36 ? -5.199 1.651 -5.582 1 98.31 36 VAL B N 1
ATOM 879 C CA . VAL B 1 36 ? -4.996 1.276 -4.184 1 98.31 36 VAL B CA 1
ATOM 880 C C . VAL B 1 36 ? -6.176 1.76 -3.344 1 98.31 36 VAL B C 1
ATOM 882 O O . VAL B 1 36 ? -6.926 2.646 -3.762 1 98.31 36 VAL B O 1
ATOM 885 N N . TYR B 1 37 ? -6.398 1.114 -2.246 1 98.25 37 TYR B N 1
ATOM 886 C CA . TYR B 1 37 ? -7.355 1.447 -1.196 1 98.25 37 TYR B CA 1
ATOM 887 C C . TYR B 1 37 ? -6.652 1.629 0.144 1 98.25 37 TYR B C 1
ATOM 889 O O . TYR B 1 37 ? -5.801 0.819 0.522 1 98.25 37 TYR B O 1
ATOM 897 N N . GLY B 1 38 ? -6.949 2.789 0.79 1 97.88 38 GLY B N 1
ATOM 898 C CA . GLY B 1 38 ? -6.43 3 2.133 1 97.88 38 GLY B CA 1
ATOM 899 C C . GLY B 1 38 ? -7.301 2.391 3.213 1 97.88 38 GLY B C 1
ATOM 900 O O . GLY B 1 38 ? -8.477 2.738 3.34 1 97.88 38 GLY B O 1
ATOM 901 N N . VAL B 1 39 ? -6.762 1.561 4.016 1 98.12 39 VAL B N 1
ATOM 902 C CA . VAL B 1 39 ? -7.48 0.847 5.066 1 98.12 39 VAL B CA 1
ATOM 903 C C . VAL B 1 39 ? -8.086 1.848 6.043 1 98.12 39 VAL B C 1
ATOM 905 O O . VAL B 1 39 ? -7.434 2.811 6.449 1 98.12 39 VAL B O 1
ATOM 908 N N . GLU B 1 40 ? -9.359 1.638 6.363 1 96.75 40 GLU B N 1
ATOM 909 C CA . GLU B 1 40 ? -10.078 2.395 7.383 1 96.75 40 GLU B CA 1
ATOM 910 C C . GLU B 1 40 ? -10.328 1.546 8.625 1 96.75 40 GLU B C 1
ATOM 912 O O . GLU B 1 40 ? -10.172 0.324 8.594 1 96.75 40 GLU B O 1
ATOM 917 N N . SER B 1 41 ? -10.617 2.264 9.688 1 96.94 41 SER B N 1
ATOM 918 C CA . SER B 1 41 ? -10.914 1.558 10.93 1 96.94 41 SER B CA 1
ATOM 919 C C . SER B 1 41 ? -12.031 0.532 10.727 1 96.94 41 SER B C 1
ATOM 921 O O . SER B 1 41 ? -13.07 0.843 10.148 1 96.94 41 SER B O 1
ATOM 923 N N . GLY B 1 42 ? -11.75 -0.777 11.102 1 97.44 42 GLY B N 1
ATOM 924 C CA . GLY B 1 42 ? -12.773 -1.81 11.016 1 97.44 42 GLY B CA 1
ATOM 925 C C . GLY B 1 42 ? -12.641 -2.674 9.773 1 97.44 42 GLY B C 1
ATOM 926 O O . GLY B 1 42 ? -13.305 -3.707 9.656 1 97.44 42 GLY B O 1
ATOM 927 N N . ASP B 1 43 ? -11.805 -2.236 8.898 1 98.06 43 ASP B N 1
ATOM 928 C CA . ASP B 1 43 ? -11.641 -2.998 7.66 1 98.06 43 ASP B CA 1
ATOM 929 C C . ASP B 1 43 ? -10.969 -4.34 7.93 1 98.06 43 ASP B C 1
ATOM 931 O O . ASP B 1 43 ? -10.094 -4.441 8.789 1 98.06 43 ASP B O 1
ATOM 935 N N . THR B 1 44 ? -11.406 -5.371 7.195 1 98.5 44 THR B N 1
ATOM 936 C CA . THR B 1 44 ? -10.742 -6.668 7.105 1 98.5 44 THR B CA 1
ATOM 937 C C . THR B 1 44 ? -10.406 -7.004 5.656 1 98.5 44 THR B C 1
ATOM 939 O O . THR B 1 44 ? -11.016 -6.465 4.73 1 98.5 44 THR B O 1
ATOM 942 N N . CYS B 1 45 ? -9.398 -7.93 5.594 1 98.56 45 CYS B N 1
ATOM 943 C CA . CYS B 1 45 ? -9.094 -8.344 4.234 1 98.56 45 CYS B CA 1
ATOM 944 C C . CYS B 1 45 ? -10.328 -8.891 3.533 1 98.56 45 CYS B C 1
ATOM 946 O O . CYS B 1 45 ? -10.594 -8.555 2.375 1 98.56 45 CYS B O 1
ATOM 948 N N . PHE B 1 46 ? -11.102 -9.773 4.23 1 98.31 46 PHE B N 1
ATOM 949 C CA . PHE B 1 46 ? -12.32 -10.344 3.668 1 98.31 46 PHE B CA 1
ATOM 950 C C . PHE B 1 46 ? -13.328 -9.25 3.326 1 98.31 46 PHE B C 1
ATOM 952 O O . PHE B 1 46 ? -13.906 -9.258 2.24 1 98.31 46 PHE B O 1
ATOM 959 N N . GLY B 1 47 ? -13.484 -8.305 4.156 1 98.44 47 GLY B N 1
ATOM 960 C CA . GLY B 1 47 ? -14.391 -7.195 3.908 1 98.44 47 GLY B CA 1
ATOM 961 C C . GLY B 1 47 ? -14 -6.371 2.693 1 98.44 47 GLY B C 1
ATOM 962 O O . GLY B 1 47 ? -14.859 -6.008 1.886 1 98.44 47 GLY B O 1
ATOM 963 N N . VAL B 1 48 ? -12.75 -6.059 2.592 1 98.62 48 VAL B N 1
ATOM 964 C CA . VAL B 1 48 ? -12.25 -5.262 1.476 1 98.62 48 VAL B CA 1
ATOM 965 C C . VAL B 1 48 ? -12.461 -6.02 0.167 1 98.62 48 VAL B C 1
ATOM 967 O O . VAL B 1 48 ? -12.898 -5.441 -0.83 1 98.62 48 VAL B O 1
ATOM 970 N N . THR B 1 49 ? -12.125 -7.34 0.203 1 98.62 49 THR B N 1
ATOM 971 C CA . THR B 1 49 ? -12.328 -8.156 -0.987 1 98.62 49 THR B CA 1
ATOM 972 C C . THR B 1 49 ? -13.789 -8.117 -1.425 1 98.62 49 THR B C 1
ATOM 974 O O . THR B 1 49 ? -14.086 -8.016 -2.617 1 98.62 49 THR B O 1
ATOM 977 N N . GLN B 1 50 ? -14.68 -8.195 -0.503 1 98.31 50 GLN B N 1
ATOM 978 C CA . GLN B 1 50 ? -16.109 -8.156 -0.806 1 98.31 50 GLN B CA 1
ATOM 979 C C . GLN B 1 50 ? -16.516 -6.781 -1.312 1 98.31 50 GLN B C 1
ATOM 981 O O . GLN B 1 50 ? -17.281 -6.672 -2.283 1 98.31 50 GLN B O 1
ATOM 986 N N . THR B 1 51 ? -16.016 -5.777 -0.7 1 98.31 51 THR B N 1
ATOM 987 C CA . THR B 1 51 ? -16.359 -4.406 -1.037 1 98.31 51 THR B CA 1
ATOM 988 C C . THR B 1 51 ? -16.016 -4.098 -2.492 1 98.31 51 THR B C 1
ATOM 990 O O . THR B 1 51 ? -16.781 -3.434 -3.191 1 98.31 51 THR B O 1
ATOM 993 N N . PHE B 1 52 ? -14.914 -4.551 -2.885 1 98.5 52 PHE B N 1
ATOM 994 C CA . PHE B 1 52 ? -14.422 -4.203 -4.211 1 98.5 52 PHE B CA 1
ATOM 995 C C . PHE B 1 52 ? -14.656 -5.348 -5.191 1 98.5 52 PHE B C 1
ATOM 997 O O . PHE B 1 52 ? -14.133 -5.328 -6.312 1 98.5 52 PHE B O 1
ATOM 1004 N N . ASN B 1 53 ? -15.391 -6.426 -4.773 1 98.5 53 ASN B N 1
ATOM 1005 C CA . ASN B 1 53 ? -15.773 -7.57 -5.59 1 98.5 53 ASN B CA 1
ATOM 1006 C C . ASN B 1 53 ? -14.555 -8.305 -6.141 1 98.5 53 ASN B C 1
ATOM 1008 O O . ASN B 1 53 ? -14.492 -8.602 -7.336 1 98.5 53 ASN B O 1
ATOM 1012 N N . LEU B 1 54 ? -13.625 -8.508 -5.262 1 98.5 54 LEU B N 1
ATOM 1013 C CA . LEU B 1 54 ? -12.422 -9.258 -5.59 1 98.5 54 LEU B CA 1
ATOM 1014 C C . LEU B 1 54 ? -12.508 -10.688 -5.062 1 98.5 54 LEU B C 1
ATOM 1016 O O . LEU B 1 54 ? -13.227 -10.953 -4.094 1 98.5 54 LEU B O 1
ATOM 1020 N N . THR B 1 55 ? -11.766 -11.547 -5.734 1 98.12 55 THR B N 1
ATOM 1021 C CA . THR B 1 55 ? -11.562 -12.859 -5.141 1 98.12 55 THR B CA 1
ATOM 1022 C C . THR B 1 55 ? -10.398 -12.836 -4.152 1 98.12 55 THR B C 1
ATOM 1024 O O . THR B 1 55 ? -9.477 -12.031 -4.297 1 98.12 55 THR B O 1
ATOM 1027 N N . THR B 1 56 ? -10.438 -13.75 -3.211 1 97.5 56 THR B N 1
ATOM 1028 C CA . THR B 1 56 ? -9.359 -13.859 -2.236 1 97.5 56 THR B CA 1
ATOM 1029 C C . THR B 1 56 ? -8.039 -14.188 -2.926 1 97.5 56 THR B C 1
ATOM 1031 O O . THR B 1 56 ? -6.996 -13.633 -2.572 1 97.5 56 THR B O 1
ATOM 1034 N N . THR B 1 57 ? -8.102 -15.062 -3.908 1 97.19 57 THR B N 1
ATOM 1035 C CA . THR B 1 57 ? -6.914 -15.461 -4.648 1 97.19 57 THR B CA 1
ATOM 1036 C C . THR B 1 57 ? -6.277 -14.266 -5.344 1 97.19 57 THR B C 1
ATOM 1038 O O . THR B 1 57 ? -5.066 -14.055 -5.258 1 97.19 57 THR B O 1
ATOM 1041 N N . PHE B 1 58 ? -7.047 -13.492 -6.078 1 97.69 58 PHE B N 1
ATOM 1042 C CA . PHE B 1 58 ? -6.539 -12.297 -6.742 1 97.69 58 PHE B CA 1
ATOM 1043 C C . PHE B 1 58 ? -5.949 -11.328 -5.73 1 97.69 58 PHE B C 1
ATOM 1045 O O . PHE B 1 58 ? -4.824 -10.852 -5.902 1 97.69 58 PHE B O 1
ATOM 1052 N N . PHE B 1 59 ? -6.691 -11.039 -4.641 1 98.5 59 PHE B N 1
ATOM 1053 C CA . PHE B 1 59 ? -6.266 -10.102 -3.607 1 98.5 59 PHE B CA 1
ATOM 1054 C C . PHE B 1 59 ? -4.918 -10.508 -3.027 1 98.5 59 PHE B C 1
ATOM 1056 O O . PHE B 1 59 ? -4.016 -9.672 -2.896 1 98.5 59 PHE B O 1
ATOM 1063 N N . ASP B 1 60 ? -4.723 -11.766 -2.736 1 97 60 ASP B N 1
ATOM 1064 C CA . ASP B 1 60 ? -3.477 -12.273 -2.17 1 97 60 ASP B CA 1
ATOM 1065 C C . ASP B 1 60 ? -2.326 -12.141 -3.164 1 97 60 ASP B C 1
ATOM 1067 O O . ASP B 1 60 ? -1.188 -11.875 -2.773 1 97 60 ASP B O 1
ATOM 1071 N N . SER B 1 61 ? -2.656 -12.273 -4.441 1 96.88 61 SER B N 1
ATOM 1072 C CA . SER B 1 61 ? -1.622 -12.25 -5.473 1 96.88 61 SER B CA 1
ATOM 1073 C C . SER B 1 61 ? -1.081 -10.836 -5.676 1 96.88 61 SER B C 1
ATOM 1075 O O . SER B 1 61 ? 0.105 -10.656 -5.961 1 96.88 61 SER B O 1
ATOM 1077 N N . VAL B 1 62 ? -1.933 -9.852 -5.496 1 97.69 62 VAL B N 1
ATOM 1078 C CA . VAL B 1 62 ? -1.504 -8.484 -5.746 1 97.69 62 VAL B CA 1
ATOM 1079 C C . VAL B 1 62 ? -1.082 -7.824 -4.434 1 97.69 62 VAL B C 1
ATOM 1081 O O . VAL B 1 62 ? -0.617 -6.684 -4.426 1 97.69 62 VAL B O 1
ATOM 1084 N N . ASN B 1 63 ? -1.228 -8.414 -3.373 1 98.31 63 ASN B N 1
ATOM 1085 C CA . ASN B 1 63 ? -0.759 -7.98 -2.061 1 98.31 63 ASN B CA 1
ATOM 1086 C C . ASN B 1 63 ? 0.097 -9.055 -1.39 1 98.31 63 ASN B C 1
ATOM 1088 O O . ASN B 1 63 ? -0.267 -9.57 -0.334 1 98.31 63 ASN B O 1
ATOM 1092 N N . PRO B 1 64 ? 1.263 -9.312 -1.891 1 96.19 64 PRO B N 1
ATOM 1093 C CA . PRO B 1 64 ? 2.08 -10.398 -1.335 1 96.19 64 PRO B CA 1
ATOM 1094 C C . PRO B 1 64 ? 2.6 -10.086 0.066 1 96.19 64 PRO B C 1
ATOM 1096 O O . PRO B 1 64 ? 2.93 -8.93 0.363 1 96.19 64 PRO B O 1
ATOM 1099 N N . ASN B 1 65 ? 2.514 -11.094 0.9 1 95.31 65 ASN B N 1
ATOM 1100 C CA . ASN B 1 65 ? 3.098 -11.062 2.236 1 95.31 65 ASN B CA 1
ATOM 1101 C C . ASN B 1 65 ? 2.293 -10.172 3.182 1 95.31 65 ASN B C 1
ATOM 1103 O O . ASN B 1 65 ? 2.771 -9.812 4.258 1 95.31 65 ASN B O 1
ATOM 1107 N N . ILE B 1 66 ? 1.074 -9.742 2.756 1 96.88 66 ILE B N 1
ATOM 1108 C CA . ILE B 1 66 ? 0.21 -8.945 3.621 1 96.88 66 ILE B CA 1
ATOM 1109 C C . ILE B 1 66 ? -0.182 -9.766 4.852 1 96.88 66 ILE B C 1
ATOM 1111 O O . ILE B 1 66 ? -0.405 -10.977 4.754 1 96.88 66 ILE B O 1
ATOM 1115 N N . ASN B 1 67 ? -0.206 -9.086 6.008 1 96.88 67 ASN B N 1
ATOM 1116 C CA . ASN B 1 67 ? -0.741 -9.703 7.219 1 96.88 67 ASN B CA 1
ATOM 1117 C C . ASN B 1 67 ? -2.156 -9.211 7.516 1 96.88 67 ASN B C 1
ATOM 1119 O O . ASN B 1 67 ? -2.338 -8.148 8.109 1 96.88 67 ASN B O 1
ATOM 1123 N N . CYS B 1 68 ? -3.139 -10 7.223 1 97.75 68 CYS B N 1
ATOM 1124 C CA . CYS B 1 68 ? -4.539 -9.602 7.305 1 97.75 68 CYS B CA 1
ATOM 1125 C C . CYS B 1 68 ? -4.996 -9.5 8.758 1 97.75 68 CYS B C 1
ATOM 1127 O O . CYS B 1 68 ? -6.023 -8.883 9.047 1 97.75 68 CYS B O 1
ATOM 1129 N N . ASP B 1 69 ? -4.258 -10.062 9.656 1 96.25 69 ASP B N 1
ATOM 1130 C CA . ASP B 1 69 ? -4.609 -10.008 11.07 1 96.25 69 ASP B CA 1
ATOM 1131 C C . ASP B 1 69 ? -4.07 -8.734 11.727 1 96.25 69 ASP B C 1
ATOM 1133 O O . ASP B 1 69 ? -4.363 -8.461 12.891 1 96.25 69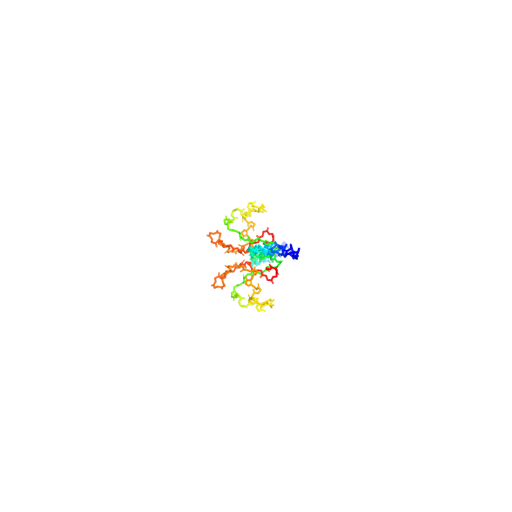 ASP B O 1
ATOM 1137 N N . SER B 1 70 ? -3.25 -8.039 10.977 1 95.19 70 SER B N 1
ATOM 1138 C CA . SER B 1 70 ? -2.621 -6.855 11.555 1 95.19 70 SER B CA 1
ATOM 1139 C C . SER B 1 70 ? -2.637 -5.688 10.57 1 95.19 70 SER B C 1
ATOM 1141 O O . SER B 1 70 ? -1.61 -5.047 10.344 1 95.19 70 SER B O 1
ATOM 1143 N N . LEU B 1 71 ? -3.838 -5.496 9.938 1 97.19 71 LEU B N 1
ATOM 1144 C CA . LEU B 1 71 ? -4.016 -4.293 9.125 1 97.19 71 LEU B CA 1
ATOM 1145 C C . LEU B 1 71 ? -3.965 -3.043 10 1 97.19 71 LEU B C 1
ATOM 1147 O O . LEU B 1 71 ? -4.406 -3.066 11.148 1 97.19 71 LEU B O 1
ATOM 1151 N N . PHE B 1 72 ? -3.418 -1.97 9.523 1 96.12 72 PHE B N 1
ATOM 1152 C CA . PHE B 1 72 ? -3.459 -0.697 10.234 1 96.12 72 PHE B CA 1
ATOM 1153 C C . PHE B 1 72 ? -4.145 0.372 9.391 1 96.12 72 PHE B C 1
ATOM 1155 O O . PHE B 1 72 ? -4.125 0.305 8.156 1 96.12 72 PHE B O 1
ATOM 1162 N N . VAL B 1 73 ? -4.738 1.33 10.047 1 96.25 73 VAL B N 1
ATOM 1163 C CA . VAL B 1 73 ? -5.426 2.426 9.375 1 96.25 73 VAL B CA 1
ATOM 1164 C C . VAL B 1 73 ? -4.426 3.223 8.539 1 96.25 73 VAL B C 1
ATOM 1166 O O . VAL B 1 73 ? -3.359 3.598 9.023 1 96.25 73 VAL B O 1
ATOM 1169 N N . GLY B 1 74 ? -4.758 3.42 7.234 1 96.62 74 GLY B N 1
ATOM 1170 C CA . GLY B 1 74 ? -3.883 4.172 6.348 1 96.62 74 GLY B CA 1
ATOM 1171 C C . GLY B 1 74 ? -2.998 3.283 5.492 1 96.62 74 GLY B C 1
ATOM 1172 O O . GLY B 1 74 ? -2.309 3.77 4.59 1 96.62 74 GLY B O 1
ATOM 1173 N N . GLN B 1 75 ? -3.049 1.949 5.758 1 97.88 75 GLN B N 1
ATOM 1174 C CA . GLN B 1 75 ? -2.283 1.012 4.941 1 97.88 75 GLN B CA 1
ATOM 1175 C C . GLN B 1 75 ? -2.838 0.938 3.521 1 97.88 75 GLN B C 1
ATOM 1177 O O . GLN B 1 75 ? -4.047 0.808 3.328 1 97.88 75 GLN B O 1
ATOM 1182 N N . TRP B 1 76 ? -1.93 1.011 2.521 1 98.44 76 TRP B N 1
ATOM 1183 C CA . TRP B 1 76 ? -2.365 0.899 1.134 1 98.44 76 TRP B CA 1
ATOM 1184 C C . TRP B 1 76 ? -2.504 -0.563 0.722 1 98.44 76 TRP B C 1
ATOM 1186 O O . TRP B 1 76 ? -1.603 -1.369 0.959 1 98.44 76 TRP B O 1
ATOM 1196 N N . LEU B 1 77 ? -3.668 -0.903 0.208 1 98.75 77 LEU B N 1
ATOM 1197 C CA . LEU B 1 77 ? -3.967 -2.207 -0.376 1 98.75 77 LEU B CA 1
ATOM 1198 C C . LEU B 1 77 ? -4.215 -2.086 -1.876 1 98.75 77 LEU B C 1
ATOM 1200 O O . LEU B 1 77 ? -4.883 -1.151 -2.326 1 98.75 77 LEU B O 1
ATOM 1204 N N . CYS B 1 78 ? -3.686 -2.994 -2.623 1 98.75 78 CYS B N 1
ATOM 1205 C CA . CYS B 1 78 ? -3.943 -3.039 -4.059 1 98.75 78 CYS B CA 1
ATOM 1206 C C . CYS B 1 78 ? -5.297 -3.672 -4.348 1 98.75 78 CYS B C 1
ATOM 1208 O O . CYS B 1 78 ? -5.59 -4.77 -3.871 1 98.75 78 CYS B O 1
ATOM 1210 N N . ILE B 1 79 ? -6.172 -2.955 -5.129 1 98.62 79 ILE B N 1
ATOM 1211 C CA . ILE B 1 79 ? -7.512 -3.469 -5.402 1 98.62 79 ILE B CA 1
ATOM 1212 C C . ILE B 1 79 ? -7.688 -3.688 -6.902 1 98.62 79 ILE B C 1
ATOM 1214 O O . ILE B 1 79 ? -8.719 -4.199 -7.344 1 98.62 79 ILE B O 1
ATOM 1218 N N . ALA B 1 80 ? -6.746 -3.217 -7.68 1 98.25 80 ALA B N 1
ATOM 1219 C CA . ALA B 1 80 ? -6.707 -3.475 -9.117 1 98.25 80 ALA B CA 1
ATOM 1220 C C . ALA B 1 80 ? -5.266 -3.574 -9.617 1 98.25 80 ALA B C 1
ATOM 1222 O O . ALA B 1 80 ? -4.426 -2.744 -9.266 1 98.25 80 ALA B O 1
ATOM 1223 N N . GLY B 1 81 ? -4.984 -4.625 -10.336 1 97.62 81 GLY B N 1
ATOM 1224 C CA . GLY B 1 81 ? -3.641 -4.871 -10.836 1 97.62 81 GLY B CA 1
ATOM 1225 C C . GLY B 1 81 ? -3.488 -6.234 -11.492 1 97.62 81 GLY B C 1
ATOM 1226 O O . GLY B 1 81 ? -4.477 -6.844 -11.898 1 97.62 81 GLY B O 1
ATOM 1227 N N . THR B 1 82 ? -2.113 -6.621 -11.688 1 95.12 82 THR B N 1
ATOM 1228 C CA . THR B 1 82 ? -1.771 -7.922 -12.25 1 95.12 82 THR B CA 1
ATOM 1229 C C . THR B 1 82 ? -0.706 -8.617 -11.406 1 95.12 82 THR B C 1
ATOM 1231 O O . THR B 1 82 ? 0.091 -7.957 -10.734 1 95.12 82 THR B O 1
ATOM 1234 N N . ALA B 1 83 ? -0.826 -9.891 -11.391 1 91.56 83 ALA B N 1
ATOM 1235 C CA . ALA B 1 83 ? 0.18 -10.664 -10.672 1 91.56 83 ALA B CA 1
ATOM 1236 C C . ALA B 1 83 ? 0.54 -11.938 -11.438 1 91.56 83 ALA B C 1
ATOM 1238 O O . ALA B 1 83 ? -0.268 -12.453 -12.211 1 91.56 83 ALA B O 1
#

Solvent-accessible surface area (backbone atoms only — not comparable to full-atom values): 10505 Å² total; per-residue (Å²): 134,83,74,76,74,72,73,73,73,69,71,69,72,71,68,67,77,68,73,74,75,63,77,70,67,72,66,74,61,73,53,42,71,73,38,71,45,65,38,50,89,87,68,39,60,69,53,50,28,58,73,70,72,46,52,69,68,59,45,48,49,45,32,38,83,66,55,66,92,68,70,50,58,38,39,54,38,48,79,37,68,46,88,133,82,76,75,71,71,72,73,72,70,72,68,71,72,68,64,76,66,71,72,73,62,76,70,67,71,67,74,60,73,54,42,70,73,37,69,44,65,37,48,88,89,66,39,60,69,54,51,29,57,73,71,71,48,52,68,69,60,43,48,49,45,32,38,83,66,56,68,91,66,72,52,55,38,40,54,38,47,78,36,70,46,89

Organism: Hibiscus syriacus (NCBI:txid106335)

Secondary structure (DSSP, 8-state):
-GGGGGGGGGGGGGG-------------PPPEEEEEEE--TT--HHHHHHHTT--HHHHHHHSTT--GGG--TT-EEEEEEE-/-GGGGGGGGGGGGGG-------------PPPEEEEEEE--TT--HHHHHHHTT--HHHHHHHSTT--GGG--TT-EEEEEEE-

Radius of gyration: 33.63 Å; Cα contacts (8 Å, |Δi|>4): 195; chains: 2; bounding box: 57×134×76 Å

Foldseek 3Di:
DPPPDPDPPPPPPPPPPPPCPVCVVVPLDQKDADDKDFDDPPDFPVNVCVVLVHDPVQQCSNVPPDDRVDDDGGDIGGSDTGD/DPPPPPDPPPPPPPPPPPPCPVCVVVPLDQKDADDKDFDDPPDFPVNVCVVLVHDPVQQCSNVPPDDRVDDDGRDIGGSDTGD

Nearest PDB structures (foldseek):
  5bum-assembly1_B  TM=9.409E-01  e=1.198E-04  Equisetum arvense
  4pxv-assembly2_B  TM=9.504E-01  e=1.833E-04  Pteris ryukyuensis
  4pxv-assembly3_C  TM=9.555E-01  e=6.118E-04  Pteris ryukyuensis
  5k2l-assembly1_A  TM=9.125E-01  e=8.433E-03  Volvox carteri f. nagariensis
  5jce-assembly1_A  TM=7.563E-01  e=3.244E-02  Oryza sativa Japonica Group

InterPro domains:
  IPR018392 LysM domain [PF01476] (37-79)
  IPR018392 LysM domain [PS51782] (35-79)
  IPR018392 LysM domain [SM00257] (36-80)
  IPR018392 LysM domain [cd00118] (35-79)
  IPR036779 LysM domain superfamily [G3DSA:3.10.350.10] (33-80)
  IPR036779 LysM domain superfamily [SSF54106] (33-80)
  IPR052210 Secreted LysM effector LysM1-like [PTHR34997] (29-82)